Protein AF-G8NX12-F1 (afdb_monomer_lite)

Organism: Granulicella mallensis (strain ATCC BAA-1857 / DSM 23137 / MP5ACTX8) (NCBI:txid682795)

pLDDT: mean 81.0, std 19.22, range [33.28, 97.88]

Secondary structure (DSSP, 8-state):
-PPP-------PPPHHHHHHHHHTS-HHHHHHHHHHHTTT-EEEEEEEEEEEEEEEETTEEEEEEEE-SS-TTTTSSPEEEEEEETTT-GGGGG--TT-EEEEEEEEEEE-SSSEEEEEEEEEEEPPPPHHHHHHHHHHTT-

Radius of gyration: 16.76 Å; chains: 1; bounding box: 54×44×40 Å

Structure (mmCIF, N/CA/C/O backbone):
data_AF-G8NX12-F1
#
_entry.id   AF-G8NX12-F1
#
loop_
_atom_site.group_PDB
_atom_site.id
_atom_site.type_symbol
_atom_site.label_atom_id
_atom_site.label_alt_id
_atom_site.label_comp_id
_atom_site.label_asym_id
_atom_site.label_entity_id
_atom_site.label_seq_id
_atom_site.pdbx_PDB_ins_code
_atom_site.Cartn_x
_atom_site.Cartn_y
_atom_site.Cartn_z
_atom_site.occupancy
_atom_site.B_iso_or_equiv
_atom_site.auth_seq_id
_atom_site.auth_comp_id
_atom_site.auth_asym_id
_atom_site.auth_atom_id
_atom_site.pdbx_PDB_model_num
ATOM 1 N N . MET A 1 1 ? -31.641 26.134 -20.418 1.00 36.78 1 MET A N 1
ATOM 2 C CA . MET A 1 1 ? -30.906 26.375 -19.156 1.00 36.78 1 MET A CA 1
ATOM 3 C C . MET A 1 1 ? -29.938 25.223 -18.941 1.00 36.78 1 MET A C 1
ATOM 5 O O . MET A 1 1 ? -30.379 24.126 -18.630 1.00 36.78 1 MET A O 1
ATOM 9 N N . LEU A 1 2 ? -28.647 25.445 -19.187 1.00 34.00 2 LEU A N 1
ATOM 10 C CA . LEU A 1 2 ? -27.592 24.459 -18.939 1.00 34.00 2 LEU A CA 1
ATOM 11 C C . LEU A 1 2 ? -27.205 24.529 -17.457 1.00 34.00 2 LEU A C 1
ATOM 13 O O . LEU A 1 2 ? -26.811 25.590 -16.978 1.00 34.00 2 LEU A O 1
ATOM 17 N N . ARG A 1 3 ? -27.356 23.421 -16.724 1.00 33.28 3 ARG A N 1
ATOM 18 C CA . ARG A 1 3 ? -26.768 23.263 -15.387 1.00 33.28 3 ARG A CA 1
ATOM 19 C C . ARG A 1 3 ? -25.302 22.841 -15.551 1.00 33.28 3 ARG A C 1
ATOM 21 O O . ARG A 1 3 ? -25.045 21.952 -16.361 1.00 33.28 3 ARG A O 1
ATOM 28 N N . PRO A 1 4 ? -24.355 23.409 -14.791 1.00 41.97 4 PRO A N 1
ATOM 29 C CA . PRO A 1 4 ? -22.995 22.897 -14.762 1.00 41.97 4 PRO A CA 1
ATOM 30 C C . PRO A 1 4 ? -22.991 21.584 -13.968 1.00 41.97 4 PRO A C 1
ATOM 32 O O . PRO A 1 4 ? -23.329 21.565 -12.784 1.00 41.97 4 PRO A O 1
ATOM 35 N N . MET A 1 5 ? -22.641 20.467 -14.611 1.00 33.53 5 MET A N 1
ATOM 36 C CA . MET A 1 5 ? -22.224 19.272 -13.879 1.00 33.53 5 MET A CA 1
ATOM 37 C C . MET A 1 5 ? -20.828 19.550 -13.329 1.00 33.53 5 MET A C 1
ATOM 39 O O . MET A 1 5 ? -19.841 19.529 -14.059 1.00 33.53 5 MET A O 1
ATOM 43 N N . ASN A 1 6 ? -20.778 19.852 -12.033 1.00 35.84 6 ASN A N 1
ATOM 44 C CA . ASN A 1 6 ? -19.559 19.849 -11.243 1.00 35.84 6 ASN A CA 1
ATOM 45 C C . ASN A 1 6 ? -18.863 18.494 -11.418 1.00 35.84 6 ASN A C 1
ATOM 47 O O . ASN A 1 6 ? -19.335 17.482 -10.898 1.0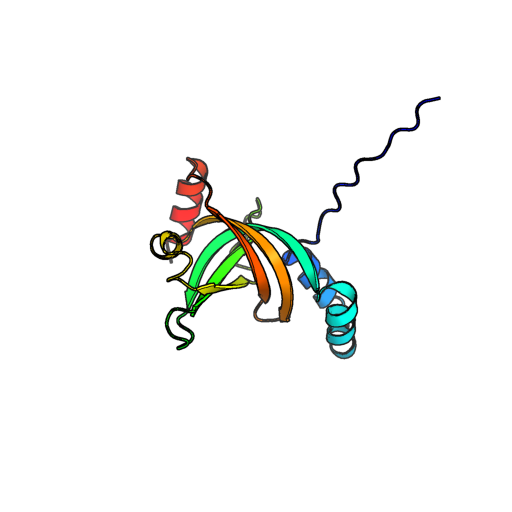0 35.84 6 ASN A O 1
ATOM 51 N N . GLY A 1 7 ? -17.741 18.491 -12.138 1.00 34.00 7 GLY A N 1
ATOM 52 C CA . GLY A 1 7 ? -16.744 17.434 -12.060 1.00 34.00 7 GLY A CA 1
ATOM 53 C C . GLY A 1 7 ? -16.207 17.404 -10.637 1.00 34.00 7 GLY A C 1
ATOM 54 O O . GLY A 1 7 ? -15.288 18.136 -10.285 1.00 34.00 7 GLY A O 1
ATOM 55 N N . THR A 1 8 ? -16.841 16.603 -9.791 1.00 35.72 8 THR 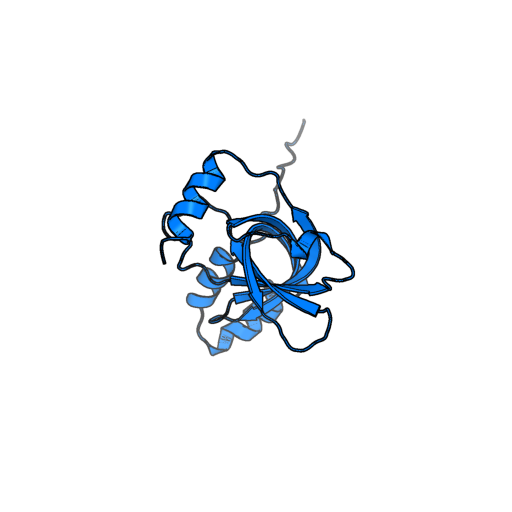A N 1
ATOM 56 C CA . THR A 1 8 ? -16.223 16.155 -8.555 1.00 35.72 8 THR A CA 1
ATOM 57 C C . THR A 1 8 ? -15.247 15.070 -8.972 1.00 35.72 8 THR A C 1
ATOM 59 O O . THR A 1 8 ? -15.612 13.904 -9.097 1.00 35.72 8 THR A O 1
ATOM 62 N N . ASP A 1 9 ? -13.997 15.463 -9.227 1.00 40.34 9 ASP A N 1
ATOM 63 C CA . ASP A 1 9 ? -12.876 14.566 -8.969 1.00 40.34 9 ASP A CA 1
ATOM 64 C C . ASP A 1 9 ? -13.091 14.073 -7.538 1.00 40.34 9 ASP A C 1
ATOM 66 O O . ASP A 1 9 ? -12.874 14.817 -6.578 1.00 40.34 9 ASP A O 1
ATOM 70 N N . SER A 1 10 ? -13.637 12.868 -7.384 1.00 43.03 10 SER A N 1
ATOM 71 C CA . SER A 1 10 ? -13.722 12.199 -6.094 1.00 43.03 10 SER A CA 1
ATOM 72 C C . SER A 1 10 ? -12.281 11.949 -5.670 1.00 43.03 10 SER A C 1
ATOM 74 O O . SER A 1 10 ? -11.668 10.951 -6.045 1.00 43.03 10 SER A O 1
ATOM 76 N N . GLN A 1 11 ? -11.676 12.936 -5.007 1.00 68.56 11 GLN A N 1
ATOM 77 C CA . GLN A 1 11 ? -10.306 12.850 -4.535 1.00 68.56 11 GLN A CA 1
ATOM 78 C C . GLN A 1 11 ? -10.300 11.819 -3.413 1.00 68.56 11 GLN A C 1
ATOM 80 O O . GLN A 1 11 ? -10.594 12.132 -2.260 1.00 68.56 11 GLN A O 1
ATOM 85 N N . THR A 1 12 ? -9.995 10.571 -3.770 1.00 82.31 12 THR A N 1
ATOM 86 C CA . THR A 1 12 ? -9.726 9.506 -2.807 1.00 82.31 12 THR A CA 1
ATOM 87 C C . THR A 1 12 ? -8.696 10.023 -1.803 1.00 82.31 12 THR A C 1
ATOM 89 O O . THR A 1 12 ? -7.692 10.611 -2.231 1.00 82.31 12 THR A O 1
ATOM 92 N N . PRO A 1 13 ? -8.922 9.846 -0.492 1.00 88.31 13 PRO A N 1
ATOM 93 C CA . PRO A 1 13 ? -8.084 10.456 0.523 1.00 88.31 13 PRO A CA 1
ATOM 94 C C . PRO A 1 13 ? -6.637 9.991 0.366 1.00 88.31 13 PRO A C 1
ATOM 96 O O . PRO A 1 13 ? -6.361 8.835 0.045 1.00 88.31 13 PRO A O 1
ATOM 99 N N . THR A 1 14 ? -5.696 10.900 0.590 1.00 87.94 14 THR A N 1
ATOM 100 C CA . THR A 1 14 ? -4.278 10.557 0.657 1.00 87.94 14 THR A CA 1
ATOM 101 C C . THR A 1 14 ? -3.994 9.766 1.930 1.00 87.94 14 THR A C 1
ATOM 103 O O . THR A 1 14 ? -4.686 9.908 2.942 1.00 87.94 14 THR A O 1
ATOM 106 N N . GLN A 1 15 ? -2.932 8.967 1.927 1.00 88.44 15 GLN A N 1
ATOM 107 C CA . GLN A 1 15 ? -2.514 8.206 3.099 1.00 88.44 15 GLN A CA 1
ATOM 108 C C . GLN A 1 15 ? -2.207 9.143 4.287 1.00 88.44 15 GLN A C 1
ATOM 110 O O . GLN A 1 15 ? -2.631 8.890 5.418 1.00 88.44 15 GLN A O 1
ATOM 115 N N . ALA A 1 16 ? -1.605 10.307 4.026 1.00 84.62 16 ALA A N 1
ATOM 116 C CA . ALA A 1 16 ? -1.424 11.348 5.037 1.00 84.62 16 ALA A CA 1
ATOM 117 C C . ALA A 1 16 ? -2.756 11.899 5.592 1.00 84.62 16 ALA A C 1
ATOM 119 O O . ALA A 1 16 ? -2.857 12.166 6.792 1.00 84.62 16 ALA A O 1
ATOM 120 N N . GLN A 1 17 ? -3.783 12.084 4.753 1.00 88.12 17 GLN A N 1
ATOM 121 C CA . GLN A 1 17 ? -5.109 12.532 5.201 1.00 88.12 17 GLN A CA 1
ATOM 122 C C . GLN A 1 17 ? -5.785 11.489 6.096 1.00 88.12 17 GLN A C 1
ATOM 124 O O . GLN A 1 17 ? -6.270 11.860 7.166 1.00 88.12 17 GLN A O 1
ATOM 129 N N . ILE A 1 18 ? -5.743 10.208 5.714 1.00 91.56 18 ILE A N 1
ATOM 130 C CA . ILE A 1 18 ? -6.286 9.097 6.513 1.00 91.56 18 ILE A CA 1
ATOM 131 C C . ILE A 1 18 ? -5.642 9.091 7.902 1.00 91.56 18 ILE A C 1
ATOM 133 O O . ILE A 1 18 ? -6.326 9.181 8.922 1.00 91.56 18 ILE A O 1
ATOM 137 N N . HIS A 1 19 ? -4.310 9.082 7.977 1.00 89.19 19 HIS A N 1
ATOM 138 C CA . HIS A 1 19 ? -3.632 9.044 9.271 1.00 89.19 19 HIS A CA 1
ATOM 139 C C . HIS A 1 19 ? -3.852 10.301 10.118 1.00 89.19 19 HIS A C 1
ATOM 141 O O . HIS A 1 19 ? -3.956 10.198 11.342 1.00 89.19 19 HIS A O 1
ATOM 147 N N . ARG A 1 20 ? -3.946 11.489 9.505 1.00 87.94 20 ARG A N 1
ATOM 148 C CA . ARG A 1 20 ? -4.285 12.725 10.231 1.00 87.94 20 ARG A CA 1
ATOM 149 C C . ARG A 1 20 ? -5.692 12.671 10.817 1.00 87.94 20 ARG A C 1
ATOM 151 O O . ARG A 1 20 ? -5.869 13.142 11.939 1.00 87.94 20 ARG A O 1
ATOM 158 N N . ALA A 1 21 ? -6.660 12.111 10.091 1.00 89.94 21 ALA A N 1
ATOM 159 C CA . ALA A 1 21 ? -8.014 11.908 10.595 1.00 89.94 21 ALA A CA 1
ATOM 160 C C . ALA A 1 21 ? -8.007 10.941 11.789 1.00 89.94 21 ALA A C 1
ATOM 162 O O . ALA A 1 21 ? -8.471 11.297 12.870 1.00 89.94 21 ALA A O 1
ATOM 163 N N . LEU A 1 22 ? -7.356 9.783 11.646 1.00 91.31 22 LEU A N 1
ATOM 164 C CA . LEU A 1 22 ? -7.272 8.765 12.700 1.00 91.31 22 LEU A CA 1
ATOM 165 C C . LEU A 1 22 ? -6.523 9.240 13.953 1.00 91.31 22 LEU A C 1
ATOM 167 O O . LEU A 1 22 ? -6.896 8.888 15.070 1.00 91.31 22 LEU A O 1
ATOM 171 N N . LYS A 1 23 ? -5.492 10.083 13.801 1.00 89.25 23 LYS A N 1
ATOM 172 C CA . LYS A 1 23 ? -4.738 10.647 14.935 1.00 89.25 23 LYS A CA 1
ATOM 173 C C . LYS A 1 23 ? -5.616 11.492 15.864 1.00 89.25 23 LYS A C 1
ATOM 175 O O . LYS A 1 23 ? -5.312 11.594 17.048 1.00 89.25 23 LYS A O 1
ATOM 180 N N . ARG A 1 24 ? -6.679 12.105 15.335 1.00 88.75 24 ARG A N 1
ATOM 181 C CA . ARG A 1 24 ? -7.612 12.943 16.106 1.00 88.75 24 ARG A CA 1
ATOM 182 C C . ARG A 1 24 ? -8.657 12.128 16.866 1.00 88.75 24 ARG A C 1
ATOM 184 O O . ARG A 1 24 ? -9.360 12.697 17.692 1.00 88.75 24 ARG A O 1
ATOM 191 N N . LEU A 1 25 ? -8.753 10.827 16.598 1.00 90.50 25 LEU A N 1
ATOM 192 C CA . LEU A 1 25 ? -9.722 9.947 17.233 1.00 90.50 25 LEU A CA 1
ATOM 193 C C . LEU A 1 25 ? -9.141 9.267 18.483 1.00 90.50 25 LEU A C 1
ATOM 195 O O . LEU A 1 25 ? -7.947 8.915 18.496 1.00 90.50 25 LEU A O 1
ATOM 199 N N . PRO A 1 26 ? -9.979 9.023 19.510 1.00 91.88 26 PRO A N 1
ATOM 200 C CA . PRO A 1 26 ? -9.653 8.115 20.607 1.00 91.88 26 PRO A CA 1
ATOM 201 C C . PRO A 1 26 ? -9.285 6.728 20.073 1.00 91.88 26 PRO A C 1
ATOM 203 O O . PRO A 1 26 ? -9.892 6.266 19.110 1.00 91.88 26 PRO A O 1
ATOM 206 N N . SER A 1 27 ? -8.322 6.045 20.701 1.00 86.12 27 SER A N 1
ATOM 207 C CA . SER A 1 27 ? -7.843 4.726 20.249 1.00 86.12 27 SER A CA 1
ATOM 208 C C . SER A 1 27 ? -8.975 3.714 20.065 1.00 86.12 27 SER A C 1
ATOM 210 O O . SER A 1 27 ? -9.015 3.051 19.038 1.00 86.12 27 SER A O 1
ATOM 212 N N . LEU A 1 28 ? -9.928 3.678 21.002 1.00 87.38 28 LEU A N 1
ATOM 213 C CA . LEU A 1 28 ? -11.068 2.754 21.000 1.00 87.38 28 LEU A CA 1
ATOM 214 C C . LEU A 1 28 ? -12.019 2.920 19.802 1.00 87.38 28 LEU A C 1
ATOM 216 O O . LEU A 1 28 ? -12.751 1.992 19.492 1.00 87.38 28 LEU A O 1
ATOM 220 N N . GLN A 1 29 ? -12.024 4.080 19.135 1.00 91.50 29 GLN A N 1
ATOM 221 C CA . GLN A 1 29 ? -12.900 4.353 17.985 1.00 91.50 29 GLN A CA 1
ATOM 222 C C . GLN A 1 29 ? -12.192 4.173 16.637 1.00 91.50 29 GLN A C 1
ATOM 224 O O . GLN A 1 29 ? -12.831 4.226 15.588 1.00 91.50 29 GLN A O 1
ATOM 229 N N . ARG A 1 30 ? -10.862 4.013 16.631 1.00 92.50 30 ARG A N 1
ATOM 230 C CA . ARG A 1 30 ? -10.091 3.996 15.380 1.00 92.50 30 ARG A CA 1
ATOM 231 C C . ARG A 1 30 ? -10.429 2.788 14.530 1.00 92.50 30 ARG A C 1
ATOM 233 O O . ARG A 1 30 ? -10.629 2.965 13.336 1.00 92.50 30 ARG A O 1
ATOM 240 N N . ASP A 1 31 ? -10.524 1.612 15.137 1.00 91.06 31 ASP A N 1
ATOM 241 C CA . ASP A 1 31 ? -10.734 0.363 14.403 1.00 91.06 31 ASP A CA 1
ATOM 242 C C . ASP A 1 31 ? -12.102 0.351 13.710 1.00 91.06 31 ASP A C 1
ATOM 244 O O . ASP A 1 31 ? -12.198 0.008 12.534 1.00 91.06 31 ASP A O 1
ATOM 248 N N . GLU A 1 32 ? -13.144 0.837 14.391 1.00 93.19 32 GLU A N 1
ATOM 249 C CA . GLU A 1 32 ? -14.481 0.995 13.810 1.00 93.19 32 GLU A CA 1
ATOM 250 C C . GLU A 1 32 ? -14.479 1.998 12.647 1.00 93.19 32 GLU A C 1
ATOM 252 O O . GLU A 1 32 ? -15.041 1.727 11.583 1.00 93.19 32 GLU A O 1
ATOM 257 N N . VAL A 1 33 ? -13.802 3.141 12.802 1.00 94.38 33 VAL A N 1
ATOM 258 C CA . VAL A 1 33 ? -13.683 4.143 11.731 1.00 94.38 33 VAL A CA 1
ATOM 259 C C . VAL A 1 33 ? -12.876 3.614 10.546 1.00 94.38 33 VAL A C 1
ATOM 261 O O . VAL A 1 33 ? -13.240 3.891 9.403 1.00 94.38 33 VAL A O 1
ATOM 264 N N . ILE A 1 34 ? -11.808 2.850 10.795 1.00 94.62 34 ILE A N 1
ATOM 265 C CA . ILE A 1 34 ? -11.005 2.199 9.755 1.00 94.62 34 ILE A CA 1
ATOM 266 C C . ILE A 1 34 ? -11.869 1.226 8.962 1.00 94.62 34 ILE A C 1
ATOM 268 O O . ILE A 1 34 ? -11.937 1.335 7.735 1.00 94.62 34 ILE A O 1
ATOM 272 N N . ALA A 1 35 ? -12.554 0.321 9.661 1.00 93.31 35 ALA A N 1
ATOM 273 C CA . ALA A 1 35 ? -13.381 -0.704 9.046 1.00 93.31 35 ALA A CA 1
ATOM 274 C C . ALA A 1 35 ? -14.538 -0.113 8.229 1.00 93.31 35 ALA A C 1
ATOM 276 O O . ALA A 1 35 ? -14.819 -0.597 7.139 1.00 93.31 35 ALA A O 1
ATOM 277 N N . SER A 1 36 ? -15.184 0.944 8.729 1.00 93.69 36 SER A N 1
ATOM 278 C CA . SER A 1 36 ? -16.364 1.537 8.086 1.00 93.69 36 SER A CA 1
ATOM 279 C C . SER A 1 36 ? -16.049 2.490 6.932 1.00 93.69 36 SER A C 1
ATOM 281 O O . SER A 1 36 ? -16.856 2.597 6.012 1.00 93.69 36 SER A O 1
ATOM 283 N N . ASN A 1 37 ? -14.911 3.196 6.966 1.00 93.94 37 ASN A N 1
ATOM 284 C CA . ASN A 1 37 ? -14.657 4.302 6.030 1.00 93.94 37 ASN A CA 1
ATOM 285 C C . ASN A 1 37 ? -13.467 4.092 5.094 1.00 93.94 37 ASN A C 1
ATOM 287 O O . ASN A 1 37 ? -13.372 4.795 4.086 1.00 93.94 37 ASN A O 1
ATOM 291 N N . TYR A 1 38 ? -12.532 3.201 5.434 1.00 95.25 38 TYR A N 1
ATOM 292 C CA . TYR A 1 38 ? -11.275 3.075 4.691 1.00 95.25 38 TYR A CA 1
ATOM 293 C C . TYR A 1 38 ? -11.045 1.678 4.124 1.00 95.25 38 TYR A C 1
ATOM 295 O O . TYR A 1 38 ? -10.568 1.583 2.996 1.00 95.25 38 TYR A O 1
ATOM 303 N N . LEU A 1 39 ? -11.377 0.605 4.848 1.00 96.81 39 LEU A N 1
ATOM 304 C CA . LEU A 1 39 ? -11.237 -0.747 4.301 1.00 96.81 39 LEU A CA 1
ATOM 305 C C . LEU A 1 39 ? -12.187 -0.956 3.113 1.00 96.81 39 LEU A C 1
ATOM 307 O O . LEU A 1 39 ? -13.344 -0.549 3.148 1.00 96.81 39 LEU A O 1
ATOM 311 N N . GLY A 1 40 ? -11.687 -1.580 2.047 1.00 96.25 40 GLY A N 1
ATOM 312 C CA . GLY A 1 40 ? -12.438 -1.785 0.806 1.00 96.25 40 GLY A CA 1
ATOM 313 C C . GLY A 1 40 ? -12.494 -0.557 -0.110 1.00 96.25 40 GLY A C 1
ATOM 314 O O . GLY A 1 40 ? -13.071 -0.632 -1.194 1.00 96.25 40 GLY A O 1
ATOM 315 N N . LEU A 1 41 ? -11.894 0.572 0.282 1.00 96.06 41 LEU A N 1
ATOM 316 C CA . LEU A 1 41 ? -11.863 1.765 -0.555 1.00 96.06 41 LEU A CA 1
ATOM 317 C C . LEU A 1 41 ? -10.851 1.606 -1.696 1.00 96.06 41 LEU A C 1
ATOM 319 O O . LEU A 1 41 ? -9.661 1.389 -1.457 1.00 96.06 41 LEU A O 1
ATOM 323 N N . ASN A 1 42 ? -11.320 1.797 -2.928 1.00 96.31 42 ASN A N 1
ATOM 324 C CA . ASN A 1 42 ? -10.464 1.893 -4.106 1.00 96.31 42 ASN A CA 1
ATOM 325 C C . ASN A 1 42 ? -9.731 3.234 -4.118 1.00 96.31 42 ASN A C 1
ATOM 327 O O . ASN A 1 42 ? -10.354 4.292 -3.995 1.00 96.31 42 ASN A O 1
ATOM 331 N N . VAL A 1 43 ? -8.416 3.197 -4.306 1.00 94.62 43 VAL A N 1
ATOM 332 C CA . VAL A 1 43 ? -7.561 4.382 -4.311 1.00 94.62 43 VAL A CA 1
ATOM 333 C C . VAL A 1 43 ? -6.664 4.434 -5.535 1.00 94.62 43 VAL A C 1
ATOM 335 O O . VAL A 1 43 ? -6.202 3.419 -6.055 1.00 94.62 43 VAL A O 1
ATOM 338 N N . TYR A 1 44 ? -6.388 5.663 -5.963 1.00 93.88 44 TYR A N 1
ATOM 339 C CA . TYR A 1 44 ? -5.339 5.974 -6.922 1.00 93.88 44 TYR A CA 1
ATOM 340 C C . TYR A 1 44 ? -4.328 6.897 -6.255 1.00 93.88 44 TYR A C 1
ATOM 342 O O . TYR A 1 44 ? -4.621 8.063 -5.967 1.00 93.88 44 TYR A O 1
ATOM 350 N N . TRP A 1 45 ? -3.123 6.386 -6.015 1.00 92.06 45 TRP A N 1
ATOM 351 C CA . TRP A 1 45 ? -2.081 7.132 -5.327 1.00 92.06 45 TRP A CA 1
ATOM 352 C C . TRP A 1 45 ? -0.834 7.288 -6.177 1.00 92.06 45 TRP A C 1
ATOM 354 O O . TRP A 1 45 ? -0.209 6.337 -6.634 1.00 92.06 45 TRP A O 1
ATOM 364 N N . LYS A 1 46 ? -0.427 8.545 -6.319 1.00 90.44 46 LYS A N 1
ATOM 365 C CA . LYS A 1 46 ? 0.859 8.927 -6.886 1.00 90.44 46 LYS A CA 1
ATOM 366 C C . LYS A 1 46 ? 1.937 8.673 -5.842 1.00 90.44 46 LYS A C 1
ATOM 368 O O . LYS A 1 46 ? 1.882 9.281 -4.772 1.00 90.44 46 LYS A O 1
ATOM 373 N N . THR A 1 47 ? 2.916 7.823 -6.136 1.00 90.25 47 THR A N 1
ATOM 374 C CA . THR A 1 47 ? 3.927 7.411 -5.151 1.00 90.25 47 THR A CA 1
ATOM 375 C C . THR A 1 47 ? 5.354 7.416 -5.704 1.00 90.25 47 THR A C 1
ATOM 377 O O . THR A 1 47 ? 5.616 7.740 -6.873 1.00 90.25 47 THR A O 1
ATOM 380 N N . ARG A 1 48 ? 6.304 7.113 -4.820 1.00 89.50 48 ARG A N 1
ATOM 381 C CA . ARG A 1 48 ? 7.678 6.753 -5.143 1.00 89.50 48 ARG A CA 1
ATOM 382 C C . ARG A 1 48 ? 8.039 5.451 -4.457 1.00 89.50 48 ARG A C 1
ATOM 384 O O . ARG A 1 48 ? 7.782 5.303 -3.266 1.00 89.50 48 ARG A O 1
ATOM 391 N N . PHE A 1 49 ? 8.683 4.560 -5.195 1.00 90.62 49 PHE A N 1
ATOM 392 C CA . PHE A 1 49 ? 9.245 3.338 -4.647 1.00 90.62 49 PHE A CA 1
ATOM 393 C C . PHE A 1 49 ? 10.282 3.657 -3.563 1.00 90.62 49 PHE A C 1
ATOM 395 O O . PHE A 1 49 ? 11.142 4.518 -3.765 1.00 90.62 49 PHE A O 1
ATOM 402 N N . PHE A 1 50 ? 10.195 2.980 -2.423 1.00 88.94 50 PHE A N 1
ATOM 403 C CA . PHE A 1 50 ? 11.103 3.155 -1.297 1.00 88.94 50 PHE A CA 1
ATOM 404 C C . PHE A 1 50 ? 12.029 1.950 -1.145 1.00 88.94 50 PHE A C 1
ATOM 406 O O . PHE A 1 50 ? 13.239 2.110 -1.292 1.00 88.94 50 PHE A O 1
ATOM 413 N N . ASP A 1 51 ? 11.460 0.773 -0.881 1.00 90.75 51 ASP A N 1
ATOM 414 C CA . ASP A 1 51 ? 12.219 -0.449 -0.607 1.00 90.75 51 ASP A CA 1
ATOM 415 C C . ASP A 1 51 ? 11.377 -1.718 -0.834 1.00 90.75 51 ASP A C 1
ATOM 417 O O . ASP A 1 51 ? 10.148 -1.645 -0.951 1.00 90.75 51 ASP A O 1
ATOM 421 N N . ILE A 1 52 ? 12.040 -2.874 -0.887 1.00 92.75 52 ILE A N 1
ATOM 422 C CA . ILE A 1 52 ? 11.442 -4.211 -0.961 1.00 92.75 52 ILE A CA 1
ATOM 423 C C . ILE A 1 52 ? 11.894 -5.019 0.248 1.00 92.75 52 ILE A C 1
ATOM 425 O O . ILE A 1 52 ? 13.087 -5.179 0.488 1.00 92.75 52 ILE A O 1
ATOM 429 N N . LEU A 1 53 ? 10.933 -5.612 0.950 1.00 91.69 53 LEU A N 1
ATOM 430 C CA . LEU A 1 53 ? 11.190 -6.562 2.020 1.00 91.69 53 LEU A CA 1
ATOM 431 C C . LEU A 1 53 ? 10.881 -7.988 1.555 1.00 91.69 53 LEU A C 1
ATOM 433 O O . LEU A 1 53 ? 9.809 -8.265 1.001 1.00 91.69 53 LEU A O 1
ATOM 437 N N . ASP A 1 54 ? 11.810 -8.909 1.818 1.00 88.38 54 ASP A N 1
ATOM 438 C CA . ASP A 1 54 ? 11.531 -10.335 1.697 1.00 88.38 54 ASP A CA 1
ATOM 439 C C . ASP A 1 54 ? 10.692 -10.806 2.886 1.00 88.38 54 ASP A C 1
ATOM 441 O O . ASP A 1 54 ? 11.105 -10.710 4.040 1.00 88.38 54 ASP A O 1
ATOM 445 N N . ILE A 1 55 ? 9.506 -11.324 2.589 1.00 88.94 55 ILE A N 1
ATOM 446 C CA . ILE A 1 55 ? 8.559 -11.835 3.582 1.00 88.94 55 ILE A CA 1
ATOM 447 C C . ILE A 1 55 ? 8.551 -13.369 3.639 1.00 88.94 55 ILE A C 1
ATOM 449 O O . ILE A 1 55 ? 7.622 -13.958 4.188 1.00 88.94 55 ILE A O 1
ATOM 453 N N . ASN A 1 56 ? 9.570 -14.025 3.066 1.00 87.06 56 ASN A N 1
ATOM 454 C CA . ASN A 1 56 ? 9.733 -15.483 3.027 1.00 87.06 56 ASN A CA 1
ATOM 455 C C . ASN A 1 56 ? 8.538 -16.221 2.392 1.00 87.06 56 ASN A C 1
ATOM 457 O O . ASN A 1 56 ? 8.203 -17.339 2.779 1.00 87.06 56 ASN A O 1
ATOM 461 N N . ARG A 1 57 ? 7.885 -15.601 1.400 1.00 86.69 57 ARG A N 1
ATOM 462 C CA . ARG A 1 57 ? 6.750 -16.173 0.648 1.00 86.69 57 ARG A CA 1
ATOM 463 C C . ARG A 1 57 ? 7.100 -16.421 -0.822 1.00 86.69 57 ARG A C 1
ATOM 465 O O . ARG A 1 57 ? 6.317 -16.129 -1.720 1.00 86.69 57 ARG A O 1
ATOM 472 N N . GLY A 1 58 ? 8.300 -16.948 -1.063 1.00 89.75 58 GLY A N 1
ATOM 473 C CA . GLY A 1 58 ? 8.783 -17.262 -2.409 1.00 89.75 58 GLY A CA 1
ATOM 474 C C . GLY A 1 58 ? 8.983 -16.008 -3.263 1.00 89.75 58 GLY A C 1
ATOM 475 O O . GLY A 1 58 ? 9.784 -15.138 -2.908 1.00 89.75 58 GLY A O 1
ATOM 476 N N . SER A 1 59 ? 8.268 -15.932 -4.388 1.00 91.31 59 SE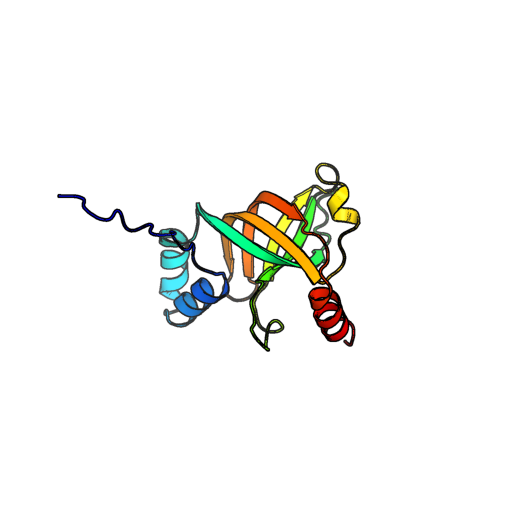R A N 1
ATOM 477 C CA . SER A 1 59 ? 8.291 -14.801 -5.325 1.00 91.31 59 SER A CA 1
ATOM 478 C C . SER A 1 59 ? 7.499 -13.585 -4.828 1.00 91.31 59 SER A C 1
ATOM 480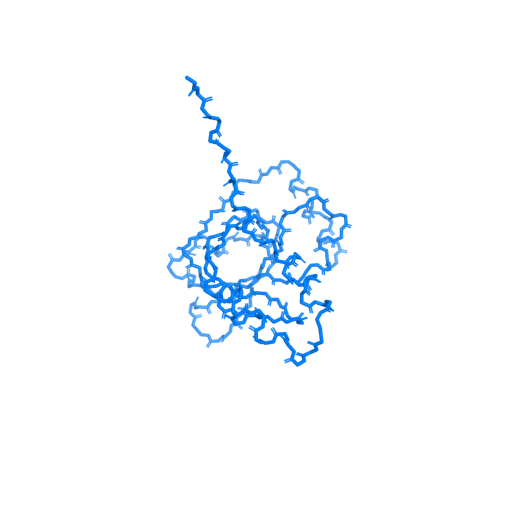 O O . SER A 1 59 ? 7.719 -12.468 -5.296 1.00 91.31 59 SER A O 1
ATOM 482 N N . LEU A 1 60 ? 6.619 -13.760 -3.837 1.00 93.62 60 LEU A N 1
ATOM 483 C CA . LEU A 1 60 ? 5.864 -12.660 -3.252 1.00 93.62 60 LEU A CA 1
ATOM 484 C C . LEU A 1 60 ? 6.763 -11.830 -2.330 1.00 93.62 60 LEU A C 1
ATOM 486 O O . LEU A 1 60 ? 7.257 -12.324 -1.311 1.00 93.62 60 LEU A O 1
ATOM 490 N N . LYS A 1 61 ? 6.944 -10.552 -2.668 1.00 95.00 61 LYS A N 1
ATOM 491 C CA . LYS A 1 61 ? 7.706 -9.587 -1.865 1.00 95.00 61 LYS A CA 1
ATOM 492 C C . LYS A 1 61 ? 6.812 -8.438 -1.423 1.00 95.00 61 LYS A C 1
ATOM 494 O O . LYS A 1 61 ? 5.851 -8.094 -2.108 1.00 95.00 61 LYS A O 1
ATOM 499 N N . GLN A 1 62 ? 7.125 -7.832 -0.281 1.00 95.12 62 GLN A N 1
ATOM 500 C CA . GLN A 1 62 ? 6.410 -6.648 0.185 1.00 95.12 62 GLN A CA 1
ATOM 501 C C . GLN A 1 62 ? 7.135 -5.396 -0.300 1.00 95.12 62 GLN A C 1
ATOM 503 O O . GLN A 1 62 ? 8.245 -5.096 0.133 1.00 95.12 62 GLN A O 1
ATOM 508 N N . PHE A 1 63 ? 6.499 -4.661 -1.204 1.00 96.19 63 PHE A N 1
ATOM 509 C CA . PHE A 1 63 ? 7.020 -3.403 -1.714 1.00 96.19 63 PHE A CA 1
ATOM 510 C C . PHE A 1 63 ? 6.499 -2.246 -0.868 1.00 96.19 63 PHE A C 1
ATOM 512 O O . PHE A 1 63 ? 5.334 -2.230 -0.469 1.00 96.19 63 PHE A O 1
ATOM 519 N N . SER A 1 64 ? 7.367 -1.268 -0.628 1.00 93.94 64 SER A N 1
ATOM 520 C CA . SER A 1 64 ? 7.082 -0.081 0.173 1.00 93.94 64 SER A CA 1
ATOM 521 C C . SER A 1 64 ? 7.199 1.181 -0.670 1.00 93.94 64 SER A C 1
ATOM 523 O O . SER A 1 64 ? 8.117 1.316 -1.486 1.00 93.94 64 SER A O 1
ATOM 525 N N . PHE A 1 65 ? 6.294 2.130 -0.451 1.00 92.50 65 PHE A N 1
ATOM 526 C CA . PHE A 1 65 ? 6.191 3.351 -1.241 1.00 92.50 65 PHE A CA 1
ATOM 527 C C . PHE A 1 65 ? 5.921 4.567 -0.361 1.00 92.50 65 PHE A C 1
ATOM 529 O O . PHE A 1 65 ? 5.180 4.497 0.616 1.00 92.50 65 PHE A O 1
ATOM 536 N N . ASN A 1 66 ? 6.467 5.708 -0.772 1.00 88.69 66 ASN A N 1
ATOM 537 C CA . ASN A 1 66 ? 6.159 7.015 -0.203 1.00 88.69 66 ASN A CA 1
ATOM 538 C C . ASN A 1 66 ? 5.148 7.745 -1.079 1.00 88.69 66 ASN A C 1
ATOM 540 O O . ASN A 1 66 ? 5.266 7.738 -2.308 1.00 88.69 66 ASN A O 1
ATOM 544 N N . GLN A 1 67 ? 4.197 8.454 -0.477 1.00 86.69 67 GLN A N 1
ATOM 545 C CA . GLN A 1 67 ? 3.282 9.286 -1.247 1.00 86.69 67 GLN A CA 1
ATOM 546 C C . GLN A 1 67 ? 4.022 10.452 -1.929 1.00 86.69 67 GLN A C 1
ATOM 548 O O . GLN A 1 67 ? 4.878 11.122 -1.351 1.00 86.69 67 GLN A O 1
ATOM 553 N N . ARG A 1 68 ? 3.709 10.704 -3.203 1.00 77.75 68 ARG A N 1
ATOM 554 C CA . ARG A 1 68 ? 4.336 11.752 -4.016 1.00 77.75 68 ARG A CA 1
ATOM 555 C C . ARG A 1 68 ? 3.617 13.086 -3.800 1.00 77.75 68 ARG A C 1
ATOM 557 O O . ARG A 1 68 ? 2.506 13.274 -4.284 1.00 77.75 68 ARG A O 1
ATOM 564 N N . GLY A 1 69 ? 4.292 14.040 -3.160 1.00 64.94 69 GLY A N 1
ATOM 565 C CA . GLY A 1 69 ? 3.841 15.426 -2.988 1.00 64.94 69 GLY A CA 1
ATOM 566 C C . GLY A 1 69 ? 5.014 16.380 -2.730 1.00 64.94 69 GLY A C 1
ATOM 567 O O . GLY A 1 69 ? 6.096 15.946 -2.340 1.00 64.94 69 GLY A O 1
ATOM 568 N N . TRP A 1 70 ? 4.824 17.680 -2.979 1.00 46.50 70 TRP A N 1
ATOM 569 C CA . TRP A 1 70 ? 5.797 18.738 -2.661 1.00 46.50 70 TRP A CA 1
ATOM 570 C C . TRP A 1 70 ? 5.746 19.041 -1.157 1.00 46.50 70 TRP A C 1
ATOM 572 O O . TRP A 1 70 ? 5.248 20.071 -0.709 1.00 46.50 70 TRP A O 1
ATOM 582 N N . HIS A 1 71 ? 6.210 18.104 -0.342 1.00 49.34 71 HIS A N 1
ATOM 583 C CA . HIS A 1 71 ? 6.382 18.335 1.082 1.00 49.34 71 HIS A CA 1
ATOM 584 C C . HIS A 1 71 ? 7.846 18.107 1.413 1.00 49.34 71 HIS A C 1
ATOM 586 O O . HIS A 1 71 ? 8.390 17.030 1.194 1.00 49.34 71 HIS A O 1
ATOM 592 N N . ARG A 1 72 ? 8.475 19.147 1.963 1.00 42.88 72 ARG A N 1
ATOM 593 C CA . ARG A 1 72 ? 9.877 19.220 2.412 1.00 42.88 72 ARG A CA 1
ATOM 594 C C . ARG A 1 72 ? 10.232 18.186 3.507 1.00 42.88 72 ARG A C 1
ATOM 596 O O . ARG A 1 72 ? 11.291 18.275 4.111 1.00 42.88 72 ARG A O 1
ATOM 603 N N . PHE A 1 73 ? 9.335 17.234 3.775 1.00 42.16 73 PHE A N 1
ATOM 604 C CA . PHE A 1 73 ? 9.332 16.304 4.899 1.00 42.16 73 PHE A CA 1
ATOM 605 C C . PHE A 1 73 ? 8.852 14.890 4.514 1.00 42.16 73 PHE A C 1
ATOM 607 O O . PHE A 1 73 ? 8.334 14.182 5.373 1.00 42.16 73 PHE A O 1
ATOM 614 N N . SER A 1 74 ? 9.055 14.432 3.269 1.00 48.34 74 SER A N 1
ATOM 615 C CA . SER A 1 74 ? 8.652 13.075 2.822 1.00 48.34 74 SER A CA 1
ATOM 616 C C . SER A 1 74 ? 9.292 11.916 3.606 1.00 48.34 74 SER A C 1
ATOM 618 O O . SER A 1 74 ? 9.013 10.758 3.329 1.00 48.34 74 SER A O 1
ATOM 620 N N . ARG A 1 75 ? 10.191 12.211 4.554 1.00 50.25 75 ARG A N 1
ATOM 621 C CA . ARG A 1 75 ? 10.837 11.243 5.448 1.00 50.25 75 ARG A CA 1
ATOM 622 C C . ARG A 1 75 ? 9.983 10.850 6.660 1.00 50.25 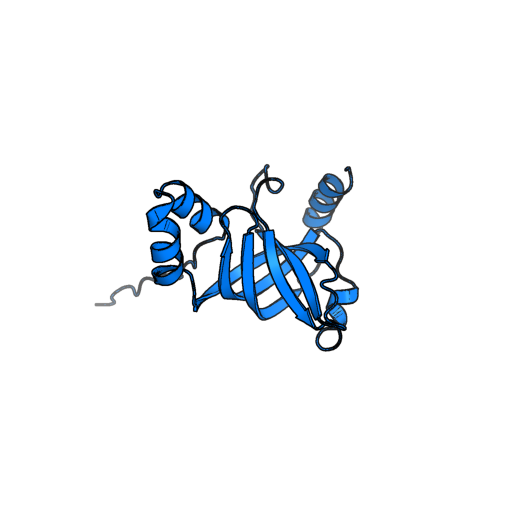75 ARG A C 1
ATOM 624 O O . ARG A 1 75 ? 10.377 9.943 7.379 1.00 50.25 75 ARG A O 1
ATOM 631 N N . MET A 1 76 ? 8.868 11.541 6.921 1.00 52.94 76 MET A N 1
ATOM 632 C CA . MET A 1 76 ? 7.970 11.244 8.052 1.00 52.94 76 MET A CA 1
ATOM 633 C C . MET A 1 76 ? 6.603 10.695 7.630 1.00 52.94 76 MET A C 1
ATOM 635 O O . MET A 1 76 ? 5.750 10.456 8.488 1.00 52.94 76 MET A O 1
ATOM 639 N N . ASP A 1 77 ? 6.372 10.513 6.331 1.00 65.69 77 ASP A N 1
ATOM 640 C CA . ASP A 1 77 ? 5.140 9.893 5.860 1.00 65.69 77 ASP A CA 1
ATOM 641 C C . ASP A 1 77 ? 5.233 8.380 6.092 1.00 65.69 77 ASP A C 1
ATOM 643 O O . ASP A 1 77 ? 6.267 7.763 5.833 1.00 65.69 77 ASP A O 1
ATOM 647 N N . ARG A 1 78 ? 4.170 7.777 6.644 1.00 85.06 78 ARG A N 1
ATOM 648 C CA . ARG A 1 78 ? 4.128 6.313 6.811 1.00 85.06 78 ARG A CA 1
ATOM 649 C C . ARG A 1 78 ? 4.111 5.657 5.436 1.00 85.06 78 ARG A C 1
ATOM 651 O O . ARG A 1 78 ? 3.660 6.268 4.467 1.00 85.06 78 ARG A O 1
ATOM 658 N N . LEU A 1 79 ? 4.590 4.427 5.354 1.00 89.94 79 LEU A N 1
ATOM 659 C CA . LEU A 1 79 ? 4.715 3.758 4.071 1.00 89.94 79 LEU A CA 1
ATOM 660 C C . LEU A 1 79 ? 3.349 3.281 3.568 1.00 89.94 79 LEU A C 1
ATOM 662 O O . LEU A 1 79 ? 2.420 3.008 4.330 1.00 89.94 79 LEU A O 1
ATOM 666 N N . ILE A 1 80 ? 3.237 3.200 2.251 1.00 94.06 80 ILE A N 1
ATOM 667 C CA . ILE A 1 80 ? 2.203 2.427 1.575 1.00 94.06 80 ILE A CA 1
ATOM 668 C C . ILE A 1 80 ? 2.845 1.091 1.225 1.00 94.06 80 ILE A C 1
ATOM 670 O O . ILE A 1 80 ? 3.905 1.068 0.600 1.00 94.06 80 ILE A O 1
ATOM 674 N N . TYR A 1 81 ? 2.219 -0.004 1.628 1.00 96.06 81 TYR A N 1
ATOM 675 C CA . TYR A 1 81 ? 2.687 -1.354 1.369 1.00 96.06 81 TYR A CA 1
ATOM 676 C C . TYR A 1 81 ? 1.828 -2.014 0.303 1.00 96.06 81 TYR A C 1
ATOM 678 O O . TYR A 1 81 ? 0.607 -1.877 0.296 1.00 96.06 81 TYR A O 1
ATOM 686 N N . THR A 1 82 ? 2.458 -2.781 -0.575 1.00 96.19 82 THR A N 1
ATOM 687 C CA . THR A 1 82 ? 1.741 -3.710 -1.444 1.00 96.19 82 THR A CA 1
ATOM 688 C C . THR A 1 82 ? 2.548 -4.993 -1.614 1.00 96.19 82 THR A C 1
ATOM 690 O O . THR A 1 82 ? 3.730 -4.929 -1.965 1.00 96.19 82 THR A O 1
ATOM 693 N N . PRO A 1 83 ? 1.946 -6.170 -1.382 1.00 94.88 83 PRO A N 1
ATOM 694 C CA . PRO A 1 83 ? 2.551 -7.429 -1.780 1.00 94.88 83 PRO A CA 1
ATOM 695 C C . PRO A 1 83 ? 2.511 -7.544 -3.311 1.00 94.88 83 PRO A C 1
ATOM 697 O O . PRO A 1 83 ? 1.458 -7.374 -3.920 1.00 94.88 83 PRO A O 1
ATOM 700 N N . ILE A 1 84 ? 3.654 -7.810 -3.941 1.00 94.44 84 ILE A N 1
ATOM 701 C CA . ILE A 1 84 ? 3.761 -7.997 -5.395 1.00 94.44 84 ILE A CA 1
ATOM 702 C C . ILE A 1 84 ? 4.536 -9.281 -5.667 1.00 94.44 84 ILE A C 1
ATOM 704 O O . ILE A 1 84 ? 5.585 -9.532 -5.068 1.00 94.44 84 ILE A O 1
ATOM 708 N N . ASP A 1 85 ? 4.000 -10.100 -6.567 1.00 93.56 85 ASP A N 1
ATOM 709 C CA . ASP A 1 85 ? 4.670 -11.288 -7.082 1.00 93.56 85 ASP A CA 1
ATOM 710 C C . ASP A 1 85 ? 5.668 -10.879 -8.175 1.00 93.56 85 ASP A C 1
ATOM 712 O O . ASP A 1 85 ? 5.285 -10.430 -9.258 1.00 93.56 85 ASP A O 1
ATOM 716 N N . ILE A 1 86 ? 6.963 -11.017 -7.887 1.00 92.31 86 ILE A N 1
ATOM 717 C CA . ILE A 1 86 ? 8.037 -10.576 -8.791 1.00 92.31 86 ILE A CA 1
ATOM 718 C C . ILE A 1 86 ? 8.203 -11.468 -10.025 1.00 92.31 86 ILE A C 1
ATOM 720 O O . ILE A 1 86 ? 8.974 -11.114 -10.920 1.00 92.31 86 ILE A O 1
ATOM 724 N N . ASP A 1 87 ? 7.549 -12.630 -10.056 1.00 93.50 87 ASP A N 1
ATOM 725 C CA . ASP A 1 87 ? 7.545 -13.510 -11.225 1.00 93.50 87 ASP A CA 1
ATOM 726 C C . ASP A 1 87 ? 6.444 -13.107 -12.209 1.00 93.50 87 ASP A C 1
ATOM 728 O O . ASP A 1 87 ? 6.641 -13.199 -13.419 1.00 93.50 87 ASP A O 1
ATOM 732 N N . GLN A 1 88 ? 5.324 -12.580 -11.701 1.00 93.62 88 GLN A N 1
ATOM 733 C CA . GLN A 1 88 ? 4.264 -11.993 -12.528 1.00 93.62 88 GLN A CA 1
ATOM 734 C C . GLN A 1 88 ? 4.653 -10.612 -13.065 1.00 93.62 88 GLN A C 1
ATOM 736 O O . GLN A 1 88 ? 4.269 -10.261 -14.178 1.00 93.62 88 GLN A O 1
ATOM 741 N N . TYR A 1 89 ? 5.442 -9.858 -12.294 1.00 91.62 89 TYR A N 1
ATOM 742 C CA . TYR A 1 89 ? 5.874 -8.501 -12.635 1.00 91.62 89 TYR A CA 1
ATOM 743 C C . TYR A 1 89 ? 7.405 -8.376 -12.600 1.00 91.62 89 TYR A C 1
ATOM 745 O O . TYR A 1 89 ? 7.963 -7.743 -11.691 1.00 91.62 89 TYR A O 1
ATOM 753 N N . PRO A 1 90 ? 8.128 -8.984 -13.559 1.00 89.75 90 PRO A N 1
ATOM 754 C CA . PRO A 1 90 ? 9.591 -9.010 -13.565 1.00 89.75 90 PRO A CA 1
ATOM 755 C C . PRO A 1 90 ? 10.230 -7.617 -13.663 1.00 89.75 90 PRO A C 1
ATOM 757 O O . PRO A 1 90 ? 11.348 -7.419 -13.184 1.00 89.75 90 PRO A O 1
ATOM 760 N N . GLU A 1 91 ? 9.534 -6.625 -14.222 1.00 88.94 91 GLU A N 1
ATOM 761 C CA . GLU A 1 91 ? 9.977 -5.231 -14.295 1.00 88.94 91 GLU A CA 1
ATOM 762 C C . GLU A 1 91 ? 10.233 -4.618 -12.910 1.00 88.94 91 GLU A C 1
ATOM 764 O O . GLU A 1 91 ? 11.092 -3.739 -12.767 1.00 88.94 91 GLU A O 1
ATOM 769 N N . THR A 1 92 ? 9.568 -5.136 -11.870 1.00 90.12 92 THR A N 1
ATOM 770 C CA . THR A 1 92 ? 9.718 -4.655 -10.491 1.00 90.12 92 THR A CA 1
ATOM 771 C C . THR A 1 92 ? 11.095 -4.964 -9.901 1.00 90.12 92 THR A C 1
ATOM 773 O O . THR A 1 92 ? 11.574 -4.230 -9.037 1.00 90.12 92 THR A O 1
ATOM 776 N N . ARG A 1 93 ? 11.800 -5.968 -10.442 1.00 86.06 93 ARG A N 1
ATOM 777 C CA . ARG A 1 93 ? 13.170 -6.343 -10.043 1.00 86.06 93 ARG A CA 1
ATOM 778 C C . ARG A 1 93 ? 14.202 -5.249 -10.330 1.00 86.06 93 ARG A C 1
ATOM 780 O O . ARG A 1 93 ? 15.274 -5.240 -9.734 1.00 86.06 93 ARG A O 1
ATOM 787 N N . SER A 1 94 ? 13.898 -4.343 -11.261 1.00 84.94 94 SER A N 1
ATOM 788 C CA . SER A 1 94 ? 14.793 -3.257 -11.683 1.00 84.94 94 SER A CA 1
ATOM 789 C C . SER A 1 94 ? 14.505 -1.915 -11.003 1.00 84.94 94 SER A C 1
ATOM 791 O O . SER A 1 94 ? 15.171 -0.914 -11.294 1.00 84.94 94 SER A O 1
ATOM 793 N N . LEU A 1 95 ? 13.515 -1.874 -10.105 1.00 88.06 95 LEU A N 1
ATOM 794 C CA . LEU A 1 95 ? 13.105 -0.644 -9.447 1.00 88.06 95 LEU A CA 1
ATOM 795 C C . LEU A 1 95 ? 14.212 -0.096 -8.554 1.00 88.06 95 LEU A C 1
ATOM 797 O O . LEU A 1 95 ? 14.824 -0.795 -7.752 1.00 88.06 95 LEU A O 1
ATOM 801 N N . ARG A 1 96 ? 14.446 1.208 -8.688 1.00 84.75 96 ARG A N 1
ATOM 802 C CA . ARG A 1 96 ? 15.390 1.948 -7.855 1.00 84.75 96 ARG A CA 1
ATOM 803 C C . ARG A 1 96 ? 14.624 2.857 -6.925 1.00 84.75 96 ARG A C 1
ATOM 805 O O . ARG A 1 96 ? 13.650 3.485 -7.340 1.00 84.75 96 ARG A O 1
ATOM 812 N N . ARG A 1 97 ? 15.075 2.956 -5.677 1.00 85.19 97 ARG A N 1
ATOM 813 C CA . ARG A 1 97 ? 14.491 3.878 -4.701 1.00 85.19 97 ARG A CA 1
ATOM 814 C C . ARG A 1 97 ? 14.330 5.279 -5.306 1.00 85.19 97 ARG A C 1
ATOM 816 O O . ARG A 1 97 ? 15.228 5.792 -5.971 1.00 85.19 97 ARG A O 1
ATOM 823 N N . GLY A 1 98 ? 13.158 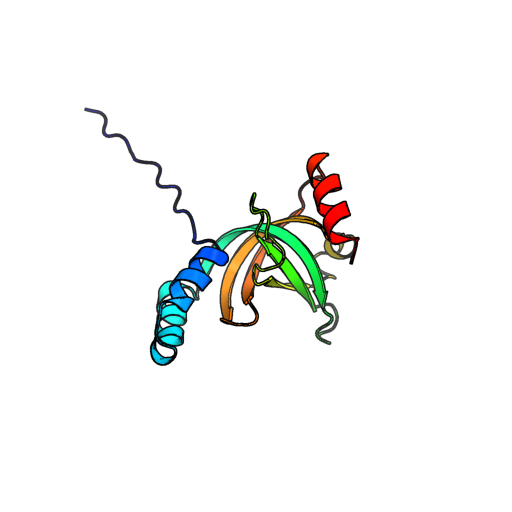5.871 -5.104 1.00 81.31 98 GLY A N 1
ATOM 824 C CA . GLY A 1 98 ? 12.743 7.149 -5.677 1.00 81.31 98 GLY A CA 1
ATOM 825 C C . GLY A 1 98 ? 12.065 7.057 -7.050 1.00 81.31 98 GLY A C 1
ATOM 826 O O . GLY A 1 98 ? 11.503 8.064 -7.493 1.00 81.31 98 GLY A O 1
ATOM 827 N N . CYS A 1 99 ? 12.057 5.888 -7.711 1.00 85.94 99 CYS A N 1
ATOM 828 C CA . CYS A 1 99 ? 11.304 5.670 -8.949 1.00 85.94 99 CYS A CA 1
ATOM 829 C C . CYS A 1 99 ? 9.838 6.054 -8.756 1.00 85.94 99 CYS A C 1
ATOM 831 O O . CYS A 1 99 ? 9.196 5.658 -7.784 1.00 85.94 99 CYS A O 1
ATOM 833 N N . ARG A 1 100 ? 9.310 6.840 -9.693 1.00 88.56 100 ARG A N 1
ATOM 834 C CA . ARG A 1 100 ? 7.915 7.271 -9.672 1.00 88.56 100 ARG A CA 1
ATOM 835 C C . ARG A 1 100 ? 7.029 6.105 -10.076 1.00 88.56 100 ARG A C 1
ATOM 837 O O . ARG A 1 100 ? 7.196 5.572 -11.169 1.00 88.56 100 ARG A O 1
ATOM 844 N N . ILE A 1 101 ? 6.096 5.757 -9.202 1.00 91.94 101 ILE A N 1
ATOM 845 C CA . ILE A 1 101 ? 5.145 4.679 -9.446 1.00 91.94 101 ILE A CA 1
ATOM 846 C C . ILE A 1 101 ? 3.776 5.168 -9.013 1.00 91.94 101 ILE A C 1
ATOM 848 O O . ILE A 1 101 ? 3.605 5.656 -7.896 1.00 91.94 101 ILE A O 1
ATOM 852 N N . ASP A 1 102 ? 2.813 5.081 -9.910 1.00 93.19 102 ASP A N 1
ATOM 853 C CA . ASP A 1 102 ? 1.428 5.362 -9.581 1.00 93.19 102 ASP A CA 1
ATOM 854 C C . ASP A 1 102 ? 0.723 4.027 -9.287 1.00 93.19 102 ASP A C 1
ATOM 856 O O . ASP A 1 102 ? 0.852 3.070 -10.048 1.00 93.19 102 ASP A O 1
ATOM 860 N N . LEU A 1 103 ? 0.043 3.944 -8.143 1.00 94.94 103 LEU A N 1
ATOM 861 C CA . LEU A 1 103 ? -0.593 2.731 -7.631 1.00 94.94 103 LEU A CA 1
ATOM 862 C C . LEU A 1 103 ? -2.111 2.840 -7.744 1.00 94.94 103 LEU A C 1
ATOM 864 O O . LEU A 1 103 ? -2.688 3.876 -7.404 1.00 94.94 103 LEU A O 1
ATOM 868 N N . TYR A 1 104 ? -2.740 1.746 -8.158 1.00 96.19 104 TYR A N 1
ATOM 869 C CA . TYR A 1 104 ? -4.183 1.553 -8.148 1.00 96.19 104 TYR A CA 1
ATOM 870 C C . TYR A 1 104 ? -4.476 0.290 -7.346 1.00 96.19 104 TYR A C 1
ATOM 872 O O . TYR A 1 104 ? -3.931 -0.775 -7.642 1.00 96.19 104 TYR A O 1
ATOM 880 N N . GLY A 1 105 ? -5.306 0.405 -6.321 1.00 96.62 105 GLY A N 1
ATOM 881 C CA . GLY A 1 105 ? -5.612 -0.740 -5.480 1.00 96.62 105 GLY A CA 1
ATOM 882 C C . GLY A 1 105 ? -6.709 -0.463 -4.476 1.00 96.62 105 GLY A C 1
ATOM 883 O O . GLY A 1 105 ? -7.182 0.665 -4.330 1.00 96.62 105 GLY A O 1
ATOM 884 N N . THR A 1 106 ? -7.058 -1.506 -3.741 1.00 97.75 106 THR A N 1
ATOM 885 C CA . THR A 1 106 ? -8.017 -1.453 -2.643 1.00 97.75 106 THR A CA 1
ATOM 886 C C . THR A 1 106 ? -7.277 -1.394 -1.313 1.00 97.75 106 THR A C 1
ATOM 888 O O . THR A 1 106 ? -6.361 -2.183 -1.078 1.00 97.75 106 THR A O 1
ATOM 891 N N . ILE A 1 107 ? -7.678 -0.500 -0.409 1.00 97.69 107 ILE A N 1
ATOM 892 C CA . ILE A 1 107 ? -7.166 -0.504 0.966 1.00 97.69 107 ILE A CA 1
ATOM 893 C C . ILE A 1 107 ? -7.662 -1.765 1.679 1.00 97.69 107 ILE A C 1
ATOM 895 O O . ILE A 1 107 ? -8.864 -1.944 1.872 1.00 97.69 107 ILE A O 1
ATOM 899 N N . VAL A 1 108 ? -6.732 -2.616 2.112 1.00 97.88 108 VAL A N 1
ATOM 900 C CA . VAL A 1 108 ? -7.042 -3.848 2.860 1.00 97.88 108 VAL A CA 1
ATOM 901 C C . VAL A 1 108 ? -6.607 -3.788 4.317 1.00 97.88 108 VAL A C 1
ATOM 903 O O . VAL A 1 108 ? -7.097 -4.560 5.133 1.00 97.88 108 VAL A O 1
ATOM 906 N N . GLU A 1 109 ? -5.727 -2.851 4.660 1.00 96.75 109 GLU A N 1
ATOM 907 C CA . GLU A 1 109 ? -5.255 -2.665 6.026 1.00 96.75 109 GLU A CA 1
ATOM 908 C C . GLU A 1 109 ? -4.844 -1.213 6.248 1.00 96.75 109 GLU A C 1
ATOM 910 O O . GLU A 1 109 ? -4.200 -0.602 5.393 1.00 96.75 109 GLU A O 1
ATOM 915 N N . VAL A 1 110 ? -5.175 -0.670 7.417 1.00 95.31 110 VAL A N 1
ATOM 916 C CA . VAL A 1 110 ? -4.687 0.635 7.865 1.00 95.31 110 VAL A CA 1
ATOM 917 C C . VAL A 1 110 ? -4.088 0.465 9.251 1.00 95.31 110 VAL A C 1
ATOM 919 O O . VAL A 1 110 ? -4.808 0.381 10.240 1.00 95.31 110 VAL A O 1
ATOM 922 N N . ASP A 1 111 ? -2.764 0.478 9.327 1.00 92.06 111 ASP A N 1
ATOM 923 C CA . ASP A 1 111 ? -2.027 0.461 10.581 1.00 92.06 111 ASP A CA 1
ATOM 924 C C . ASP A 1 111 ? -1.612 1.895 10.954 1.00 92.06 111 ASP A C 1
ATOM 926 O O . ASP A 1 111 ? -1.001 2.647 10.185 1.00 92.06 111 ASP A O 1
ATOM 930 N N . THR A 1 112 ? -1.971 2.324 12.164 1.00 86.38 112 THR A N 1
ATOM 931 C CA . THR A 1 112 ? -1.689 3.692 12.627 1.00 86.38 112 THR A CA 1
ATOM 932 C C . THR A 1 112 ? -0.248 3.914 13.087 1.00 86.38 112 THR A C 1
ATOM 934 O O . THR A 1 112 ? 0.067 5.005 13.559 1.00 86.38 112 THR A O 1
ATOM 937 N N . VAL A 1 113 ? 0.629 2.931 12.947 1.00 85.81 113 VAL A N 1
ATOM 938 C CA . VAL A 1 113 ? 2.061 2.978 13.243 1.00 85.81 113 VAL A CA 1
ATOM 939 C C . VAL A 1 113 ? 2.854 2.703 11.968 1.00 85.81 113 VAL A C 1
ATOM 941 O O . VAL A 1 113 ? 3.662 3.547 11.582 1.00 85.81 113 VAL A O 1
ATOM 944 N N . LEU A 1 114 ? 2.587 1.578 11.301 1.00 86.69 114 LEU A N 1
ATOM 945 C CA . LEU A 1 114 ? 3.356 1.076 10.163 1.00 86.69 114 LEU A CA 1
ATOM 946 C C . LEU A 1 114 ? 2.997 1.782 8.852 1.00 86.69 114 LEU A C 1
ATOM 948 O O . LEU A 1 114 ? 3.879 2.308 8.173 1.00 86.69 114 LEU A O 1
ATOM 952 N N . GLY A 1 115 ? 1.713 1.830 8.491 1.00 91.75 115 GLY A N 1
ATOM 953 C CA . GLY A 1 115 ? 1.302 2.326 7.180 1.00 91.75 115 GLY A CA 1
ATOM 954 C C . GLY A 1 115 ? -0.018 1.758 6.679 1.00 91.75 115 GLY A C 1
ATOM 955 O O . GLY A 1 115 ? -0.831 1.265 7.453 1.00 91.75 115 GLY A O 1
ATOM 956 N N . ILE A 1 116 ? -0.249 1.861 5.372 1.00 95.56 116 ILE A N 1
ATOM 957 C CA . ILE A 1 116 ? -1.464 1.349 4.722 1.00 95.56 116 ILE A CA 1
ATOM 958 C C . ILE A 1 116 ? -1.082 0.247 3.745 1.00 95.56 116 ILE A C 1
ATOM 960 O O . ILE A 1 116 ? -0.218 0.472 2.899 1.00 95.56 116 ILE A O 1
ATOM 964 N N . THR A 1 117 ? -1.751 -0.901 3.820 1.00 97.38 117 THR A N 1
ATOM 965 C CA . THR A 1 117 ? -1.573 -1.994 2.859 1.00 97.38 117 THR A CA 1
ATOM 966 C C . THR A 1 117 ? -2.650 -1.919 1.782 1.00 97.38 117 THR A C 1
ATOM 968 O O . THR A 1 117 ? -3.845 -1.815 2.080 1.00 97.38 117 THR A O 1
ATOM 971 N N . LEU A 1 118 ? -2.223 -1.996 0.523 1.00 97.50 118 LEU A N 1
ATOM 972 C CA . LEU A 1 118 ? -3.097 -2.116 -0.636 1.00 97.50 118 LEU A CA 1
ATOM 973 C C . LEU A 1 118 ? -3.091 -3.554 -1.162 1.00 97.50 118 LEU A C 1
ATOM 975 O O . LEU A 1 118 ? -2.026 -4.150 -1.328 1.00 97.50 118 LEU A O 1
ATOM 979 N N . ALA A 1 119 ? -4.270 -4.078 -1.487 1.00 97.00 119 ALA A N 1
ATOM 980 C CA . ALA A 1 119 ? -4.387 -5.114 -2.504 1.00 97.00 119 ALA A CA 1
ATOM 981 C C . ALA A 1 119 ? -4.273 -4.424 -3.865 1.00 97.00 119 ALA A C 1
ATOM 983 O O . ALA A 1 119 ? -5.084 -3.558 -4.195 1.00 97.00 119 ALA A O 1
ATOM 984 N N . LEU A 1 120 ? -3.212 -4.741 -4.601 1.00 95.50 120 LEU A N 1
ATOM 985 C CA . LEU A 1 120 ? -2.870 -4.041 -5.832 1.00 95.50 120 LEU A CA 1
ATOM 986 C C . LEU A 1 120 ? -3.685 -4.571 -7.007 1.00 95.50 120 LEU A C 1
ATOM 988 O O . LEU A 1 120 ? -3.621 -5.759 -7.311 1.00 95.50 120 LEU A O 1
ATOM 992 N N . ASP A 1 121 ? -4.379 -3.670 -7.697 1.00 94.31 121 ASP A N 1
ATOM 993 C CA . ASP A 1 121 ? -5.085 -3.987 -8.939 1.00 94.31 121 ASP A CA 1
ATOM 994 C C . ASP A 1 121 ? -4.150 -3.804 -10.138 1.00 94.31 121 ASP A C 1
ATOM 996 O O . ASP A 1 121 ? -4.079 -4.643 -11.034 1.00 94.31 121 ASP A O 1
ATOM 1000 N N . ARG A 1 122 ? -3.421 -2.679 -10.159 1.00 94.19 122 ARG A N 1
ATOM 1001 C CA . ARG A 1 122 ? -2.396 -2.361 -11.161 1.00 94.19 122 ARG A CA 1
ATOM 1002 C C . ARG A 1 122 ? -1.462 -1.260 -10.666 1.00 94.19 122 ARG A C 1
ATOM 1004 O O . ARG A 1 122 ? -1.780 -0.505 -9.747 1.00 94.19 122 ARG A O 1
ATOM 1011 N N . PHE A 1 123 ? -0.334 -1.097 -11.341 1.00 94.94 123 PHE A N 1
ATOM 1012 C CA . PHE A 1 123 ? 0.585 0.012 -11.113 1.00 94.94 123 PHE A CA 1
ATOM 1013 C C . PHE A 1 123 ? 1.193 0.494 -12.428 1.00 94.94 123 PHE A C 1
ATOM 1015 O O . PHE A 1 123 ? 1.241 -0.238 -13.413 1.00 94.94 123 PHE A O 1
ATOM 1022 N N . GLU A 1 124 ? 1.676 1.731 -12.432 1.00 93.81 124 GLU A N 1
ATOM 1023 C CA . GLU A 1 124 ? 2.338 2.337 -13.583 1.00 93.81 124 GLU A CA 1
ATOM 1024 C C . GLU A 1 124 ? 3.705 2.880 -13.170 1.00 93.81 124 GLU A C 1
ATOM 1026 O O . GLU A 1 124 ? 3.808 3.803 -12.356 1.00 93.81 124 GLU A O 1
ATOM 1031 N N . ILE A 1 125 ? 4.771 2.312 -13.740 1.00 91.44 125 ILE A N 1
ATOM 1032 C CA . ILE A 1 125 ? 6.129 2.838 -13.585 1.00 91.44 125 ILE A CA 1
ATOM 1033 C C . ILE A 1 125 ? 6.290 4.016 -14.542 1.00 91.44 125 ILE A C 1
ATOM 1035 O O . ILE A 1 125 ? 6.183 3.875 -15.759 1.00 91.44 125 ILE A O 1
ATOM 1039 N N . LEU A 1 126 ? 6.577 5.191 -13.993 1.00 88.06 126 LEU A N 1
ATOM 1040 C CA . LEU A 1 126 ? 6.686 6.419 -14.768 1.00 88.06 126 LEU A CA 1
ATOM 1041 C C . LEU A 1 126 ? 8.148 6.715 -15.129 1.00 88.06 126 LEU A C 1
ATOM 1043 O O . LEU A 1 126 ? 9.051 6.453 -14.327 1.00 88.06 126 LEU A O 1
ATOM 1047 N N . PRO A 1 127 ? 8.407 7.342 -16.293 1.00 81.56 127 PRO A N 1
ATOM 1048 C CA . PRO A 1 127 ? 9.761 7.689 -16.706 1.00 81.56 127 PRO A CA 1
ATOM 1049 C C . PRO A 1 127 ? 10.419 8.639 -15.701 1.00 81.56 127 PRO A C 1
ATOM 1051 O O . PRO A 1 127 ? 9.754 9.465 -15.071 1.00 81.56 127 PRO A O 1
ATOM 1054 N N . LEU A 1 128 ? 11.739 8.550 -15.554 1.00 69.62 128 LEU A N 1
ATOM 1055 C CA . LEU A 1 128 ? 12.499 9.452 -14.688 1.00 69.62 128 LEU A CA 1
ATOM 1056 C C . LEU A 1 128 ? 12.517 10.865 -15.281 1.00 69.62 128 LEU A C 1
ATOM 1058 O O . LEU A 1 128 ? 12.897 11.049 -16.436 1.00 69.62 128 LEU A O 1
ATOM 1062 N N . THR A 1 129 ? 12.160 11.875 -14.486 1.00 69.19 129 THR A N 1
ATOM 1063 C CA . THR A 1 129 ? 12.346 13.283 -14.877 1.00 69.19 129 THR A CA 1
ATOM 1064 C C . THR A 1 129 ? 13.632 13.852 -14.287 1.00 69.19 129 THR A C 1
ATOM 1066 O O . THR A 1 129 ? 14.183 13.320 -13.322 1.00 69.19 129 THR A O 1
ATOM 1069 N N . LEU A 1 130 ? 14.121 14.968 -14.842 1.00 63.62 130 LEU A N 1
ATOM 1070 C CA . LEU A 1 130 ? 15.299 15.669 -14.312 1.00 63.62 130 LEU A CA 1
ATOM 1071 C C . LEU A 1 130 ? 15.133 16.057 -12.830 1.00 63.62 130 LEU A C 1
ATOM 1073 O O . LEU A 1 130 ? 16.101 15.988 -12.077 1.00 63.62 130 LEU A O 1
ATOM 1077 N N . PHE A 1 131 ? 13.912 16.381 -12.390 1.00 61.03 131 PHE A N 1
ATOM 1078 C CA . PHE A 1 131 ? 13.605 16.702 -10.992 1.00 61.03 131 PHE A CA 1
ATOM 1079 C C . PHE A 1 131 ? 13.722 15.498 -10.049 1.00 61.03 131 PHE A C 1
ATOM 1081 O O . PHE A 1 131 ? 14.116 15.661 -8.896 1.00 61.03 131 PHE A O 1
ATOM 1088 N N . ASP A 1 132 ? 13.453 14.282 -10.529 1.00 58.94 132 ASP A N 1
ATOM 1089 C CA . ASP A 1 132 ? 13.567 13.076 -9.703 1.00 58.94 132 ASP A CA 1
ATOM 1090 C C . ASP A 1 132 ? 15.031 12.764 -9.349 1.00 58.94 132 ASP A C 1
ATOM 1092 O O . ASP A 1 132 ? 15.303 12.239 -8.272 1.00 58.94 132 ASP A O 1
ATOM 1096 N N . ARG A 1 133 ? 15.997 13.172 -10.191 1.00 59.72 133 ARG A N 1
ATOM 1097 C CA . ARG A 1 133 ? 17.437 13.008 -9.907 1.00 59.72 133 ARG A CA 1
ATOM 1098 C C . ARG A 1 133 ? 17.891 13.793 -8.672 1.00 59.72 133 ARG A C 1
ATOM 1100 O O . ARG A 1 133 ? 18.800 13.348 -7.977 1.00 59.72 133 ARG A O 1
ATOM 1107 N N . PHE A 1 134 ? 17.265 14.938 -8.391 1.00 58.38 134 PHE A N 1
ATOM 1108 C CA . PHE A 1 134 ? 17.569 15.738 -7.202 1.00 58.38 134 PHE A CA 1
ATOM 1109 C C . PHE A 1 134 ? 17.009 15.097 -5.928 1.00 58.38 134 PHE A C 1
ATOM 1111 O O . PHE A 1 134 ? 17.728 15.005 -4.939 1.00 58.38 134 PHE A O 1
ATOM 1118 N N . VAL A 1 135 ? 15.781 14.569 -5.983 1.00 56.34 135 VAL A N 1
ATOM 1119 C CA . VAL A 1 135 ? 15.139 13.874 -4.851 1.00 56.34 135 VAL A CA 1
ATOM 1120 C C . VAL A 1 135 ? 15.897 12.591 -4.486 1.00 56.34 135 VAL A C 1
ATOM 1122 O O . VAL A 1 135 ? 16.193 12.358 -3.318 1.00 56.34 135 VAL A O 1
ATOM 1125 N N . VAL A 1 136 ? 16.307 11.794 -5.481 1.00 55.16 136 VAL A N 1
ATOM 1126 C CA . VAL A 1 136 ? 17.108 10.572 -5.259 1.00 55.16 136 VAL A CA 1
ATOM 1127 C C . VAL A 1 136 ? 18.451 10.885 -4.587 1.00 55.16 136 VAL A C 1
ATOM 1129 O O . VAL A 1 136 ? 18.908 10.117 -3.741 1.00 55.16 136 VAL A O 1
ATOM 1132 N N . ARG A 1 137 ? 19.085 12.020 -4.921 1.00 53.84 137 ARG A N 1
ATOM 1133 C CA . ARG A 1 137 ? 20.368 12.445 -4.333 1.00 53.84 137 ARG A CA 1
ATOM 1134 C C . ARG A 1 137 ? 20.246 12.852 -2.861 1.00 53.84 137 ARG A C 1
ATOM 1136 O O . ARG A 1 137 ? 21.208 12.704 -2.113 1.00 53.84 137 ARG A O 1
ATOM 1143 N N . GLU A 1 138 ? 19.095 13.373 -2.443 1.00 53.53 138 GLU A N 1
ATOM 1144 C CA . GLU A 1 138 ? 18.836 13.690 -1.034 1.00 53.53 138 GLU A CA 1
ATOM 1145 C C . GLU A 1 138 ? 18.557 12.431 -0.206 1.00 53.53 138 GLU A C 1
ATOM 1147 O O . GLU A 1 138 ? 18.982 12.356 0.947 1.00 53.53 138 GLU A O 1
ATOM 1152 N N . ASP A 1 139 ? 17.913 11.420 -0.791 1.00 47.12 139 ASP A N 1
ATOM 1153 C CA . ASP A 1 139 ? 17.619 10.148 -0.120 1.00 47.12 139 ASP A CA 1
ATOM 1154 C C . ASP A 1 139 ? 18.831 9.214 0.017 1.00 47.12 139 ASP A C 1
ATOM 1156 O O . ASP A 1 139 ? 18.867 8.416 0.946 1.00 47.12 139 ASP A O 1
ATOM 1160 N N . SER A 1 140 ? 19.833 9.328 -0.860 1.00 41.47 140 SER A N 1
ATOM 1161 C CA . SER A 1 140 ? 21.050 8.487 -0.863 1.00 41.47 140 SER A CA 1
ATOM 1162 C C . SER A 1 140 ? 22.208 9.030 -0.010 1.00 41.47 140 SER A C 1
ATOM 1164 O O . SER A 1 140 ? 23.295 8.460 -0.007 1.00 41.47 140 SER A O 1
ATOM 1166 N N . ARG A 1 141 ? 22.003 10.138 0.716 1.00 42.03 141 ARG A N 1
ATOM 1167 C CA . ARG A 1 141 ? 22.977 10.711 1.669 1.00 42.03 141 ARG A CA 1
ATOM 1168 C C . ARG A 1 141 ? 22.833 10.173 3.103 1.00 42.03 141 ARG A C 1
ATOM 1170 O O . ARG A 1 141 ? 23.348 10.804 4.025 1.00 42.03 141 ARG A O 1
ATOM 1177 N N . ILE A 1 142 ? 22.120 9.064 3.291 1.00 40.69 142 ILE A N 1
ATOM 1178 C CA . ILE A 1 142 ? 21.986 8.351 4.570 1.00 40.69 142 ILE A CA 1
ATOM 1179 C C . ILE A 1 142 ? 22.523 6.941 4.386 1.00 40.69 142 ILE A C 1
ATOM 1181 O O . ILE A 1 142 ? 22.100 6.308 3.393 1.00 40.69 142 ILE A O 1
#

Sequence (142 aa):
MLRPMNGTDSQTPTQAQIHRALKRLPSLQRDEVIASNYLGLNVYWKTRFFDILDINRGSLKQFSFNQRGWHRFSRMDRLIYTPIDIDQYPETRSLRRGCRIDLYGTIVEVDTVLGITLALDRFEILPLTLFDRFVVREDSRI

Foldseek 3Di:
DDDDPPPPPVQDDDQVRLLVVLVPDDPVCNVVCCVPPAAFDKDKFWWWWADWADPVPPQWIKTWIFGDDPDPCSVPRAIEIETDRCVVVVVVVPGDGLFIKIFIFGFHDQDSPHTTYGHGPDMDGDDDDPVSVVVVVVVVPD